Protein AF-A0A4Q6EEA2-F1 (afdb_monomer_lite)

Secondary structure (DSSP, 8-state):
--SS---TT---------SEEETTEE----IIIIIH-----SS-HHHHHHHHHHPPPP-

Sequence (59 aa):
PSDGIAYPGSHLHFEIYPPYRTKDKLKFLAGTELGAGVFINDSLPEEKAAELRAVKVEL

pLDDT: mean 91.87, std 3.65, range [74.94, 97.12]

Foldseek 3Di:
DPPPDDDPPDDDDDDDDDQALDPPHGDDQDCCCPVVVDDDHPDDPVVVVVVVVPDDDDD

Structure (mmCIF, N/CA/C/O backbone):
data_AF-A0A4Q6EEA2-F1
#
_entry.id   AF-A0A4Q6EEA2-F1
#
loop_
_atom_site.group_PDB
_atom_site.id
_atom_site.type_symbol
_atom_site.label_atom_id
_atom_site.label_alt_id
_atom_site.label_comp_id
_atom_site.label_asym_id
_atom_site.label_entity_id
_atom_site.label_seq_id
_atom_site.pdbx_PDB_ins_code
_atom_site.Cartn_x
_atom_site.Cartn_y
_atom_site.Cartn_z
_atom_site.occupancy
_atom_site.B_iso_or_equiv
_atom_site.auth_seq_id
_atom_site.auth_comp_id
_atom_site.auth_asym_id
_atom_site.auth_atom_id
_atom_site.pdbx_PDB_model_num
ATOM 1 N N . PRO A 1 1 ? 8.297 1.376 -22.262 1.00 83.50 1 PRO A N 1
ATOM 2 C CA . PRO A 1 1 ? 7.245 0.420 -22.679 1.00 83.50 1 PRO A CA 1
ATOM 3 C C . PRO A 1 1 ? 5.922 1.107 -23.067 1.00 83.50 1 PRO A C 1
ATOM 5 O O . PRO A 1 1 ? 4.858 0.736 -22.583 1.00 83.50 1 PRO A O 1
ATOM 8 N N . SER A 1 2 ? 5.982 2.107 -23.947 1.00 86.88 2 SER A N 1
ATOM 9 C CA . SER A 1 2 ? 4.791 2.823 -24.453 1.00 86.88 2 SER A CA 1
ATOM 10 C C . SER A 1 2 ? 4.980 3.379 -25.871 1.00 86.88 2 SER A C 1
ATOM 12 O O . SER A 1 2 ? 4.110 4.053 -26.407 1.00 86.88 2 SER A O 1
ATOM 14 N N . ASP A 1 3 ? 6.115 3.069 -26.484 1.00 93.81 3 ASP A N 1
ATOM 15 C CA . ASP A 1 3 ? 6.634 3.556 -27.761 1.00 93.81 3 ASP A CA 1
ATOM 16 C C . ASP A 1 3 ? 6.701 2.441 -28.822 1.00 93.81 3 ASP A C 1
ATOM 18 O O . ASP A 1 3 ? 7.331 2.595 -29.863 1.00 93.81 3 ASP A O 1
ATOM 22 N N . GLY A 1 4 ? 6.051 1.299 -28.565 1.00 89.44 4 GLY A N 1
ATOM 23 C CA . GLY A 1 4 ? 6.013 0.150 -29.476 1.00 89.44 4 GLY A CA 1
ATOM 24 C C . GLY A 1 4 ? 7.260 -0.742 -29.449 1.00 89.44 4 GLY A C 1
ATOM 25 O O . GLY A 1 4 ? 7.299 -1.740 -30.165 1.00 89.44 4 GLY A O 1
ATOM 26 N N . ILE A 1 5 ? 8.258 -0.431 -28.615 1.00 94.44 5 ILE A N 1
ATOM 27 C CA . ILE A 1 5 ? 9.460 -1.255 -28.423 1.00 94.44 5 ILE A CA 1
ATOM 28 C C . ILE A 1 5 ? 9.201 -2.306 -27.330 1.00 94.44 5 ILE A C 1
ATOM 30 O O . ILE A 1 5 ? 8.461 -2.066 -26.373 1.00 94.44 5 ILE A O 1
ATOM 34 N N . ALA A 1 6 ? 9.800 -3.494 -27.460 1.00 91.38 6 ALA A N 1
ATOM 35 C CA . ALA A 1 6 ? 9.683 -4.558 -26.466 1.00 91.38 6 ALA A CA 1
ATOM 36 C C . ALA A 1 6 ? 10.560 -4.283 -25.230 1.00 9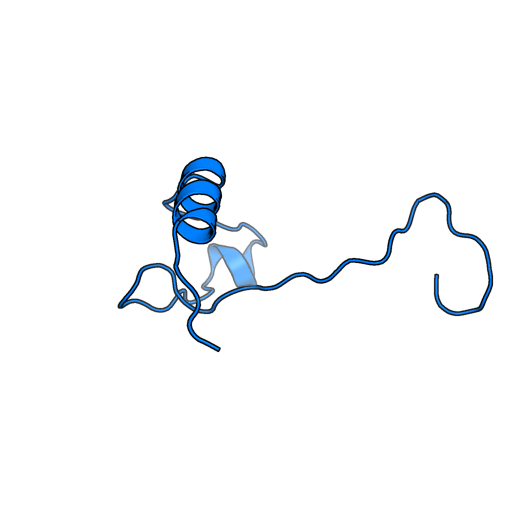1.38 6 ALA A C 1
ATOM 38 O O . ALA A 1 6 ? 11.769 -4.089 -25.347 1.00 91.38 6 ALA A O 1
ATOM 39 N N . TYR A 1 7 ? 9.959 -4.352 -24.037 1.00 94.00 7 TYR A N 1
ATOM 40 C CA . TYR A 1 7 ? 10.653 -4.246 -22.746 1.00 94.00 7 TYR A CA 1
ATOM 41 C C . TYR A 1 7 ? 10.319 -5.468 -21.880 1.00 94.00 7 TYR A C 1
ATOM 43 O O . TYR A 1 7 ? 9.368 -5.413 -21.103 1.00 94.00 7 TYR A O 1
ATOM 51 N N . PRO A 1 8 ? 11.078 -6.575 -21.980 1.00 93.38 8 PRO A N 1
ATOM 52 C CA . PRO A 1 8 ? 10.774 -7.816 -21.257 1.00 93.38 8 PRO A CA 1
ATOM 53 C C . PRO A 1 8 ? 10.721 -7.676 -19.727 1.00 93.38 8 PRO A C 1
ATOM 55 O O . PRO A 1 8 ? 10.067 -8.470 -19.062 1.00 93.38 8 PRO A O 1
ATOM 58 N N . GLY A 1 9 ? 11.396 -6.666 -19.166 1.00 94.88 9 GLY A N 1
ATOM 59 C CA . GLY A 1 9 ? 11.376 -6.361 -17.731 1.00 94.88 9 GLY A CA 1
ATOM 60 C C . GLY A 1 9 ? 10.233 -5.443 -17.283 1.00 94.88 9 GLY A C 1
ATOM 61 O O . GLY A 1 9 ? 10.216 -5.026 -16.130 1.00 94.88 9 GLY A O 1
ATOM 62 N N . SER A 1 10 ? 9.309 -5.068 -18.169 1.00 93.88 10 SER A N 1
ATOM 63 C CA . SER A 1 10 ? 8.194 -4.177 -17.845 1.00 93.88 10 SER A CA 1
ATOM 64 C C . SER A 1 10 ? 6.863 -4.832 -18.182 1.00 93.88 10 SER A C 1
ATOM 66 O O . SER A 1 10 ? 6.666 -5.330 -19.286 1.00 93.88 10 SER A O 1
ATOM 68 N N . HIS A 1 11 ? 5.923 -4.770 -17.243 1.00 91.50 11 HIS A N 1
ATOM 69 C CA . HIS A 1 11 ? 4.557 -5.243 -17.426 1.00 91.50 11 HIS A CA 1
ATOM 70 C C . HIS A 1 11 ? 3.582 -4.134 -17.033 1.00 91.50 11 HIS A C 1
ATOM 72 O O . HIS A 1 11 ? 3.799 -3.440 -16.034 1.00 91.50 11 HIS A O 1
ATOM 78 N N . LEU A 1 12 ? 2.526 -3.949 -17.830 1.00 92.06 12 LEU A N 1
ATOM 79 C CA . LEU A 1 12 ? 1.461 -3.011 -17.496 1.00 92.06 12 LEU A CA 1
ATOM 80 C C . LEU A 1 12 ? 0.815 -3.444 -16.178 1.00 92.06 12 LEU A C 1
ATOM 82 O O . LEU A 1 12 ? 0.388 -4.586 -16.032 1.00 92.06 12 LEU A O 1
ATOM 86 N N . HIS A 1 13 ? 0.733 -2.519 -15.232 1.00 94.25 13 HIS A N 1
ATOM 87 C CA . HIS A 1 13 ? 0.052 -2.722 -13.965 1.00 94.25 13 HIS A CA 1
ATOM 88 C C . HIS A 1 13 ? -0.570 -1.405 -13.506 1.00 94.25 13 HIS A C 1
ATOM 90 O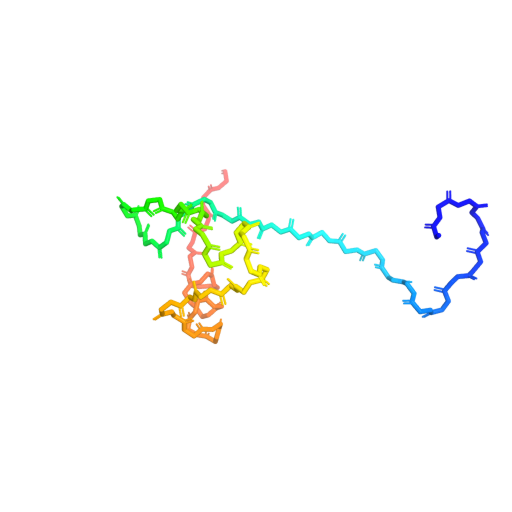 O . HIS A 1 13 ? -0.187 -0.325 -13.957 1.00 94.25 13 HIS A O 1
ATOM 96 N N . PHE A 1 14 ? -1.547 -1.522 -12.614 1.00 96.56 14 PHE A N 1
ATOM 97 C CA . PHE A 1 14 ? -2.189 -0.398 -11.954 1.00 96.56 14 PHE A CA 1
ATOM 98 C C . PHE A 1 14 ? -2.009 -0.575 -10.454 1.00 96.56 14 PHE A C 1
ATOM 100 O O . PHE A 1 14 ? -2.282 -1.651 -9.922 1.00 96.56 14 PHE A O 1
ATOM 107 N N . GLU A 1 15 ? -1.567 0.480 -9.782 1.00 96.19 15 GLU A N 1
ATOM 108 C CA . GLU A 1 15 ? -1.435 0.503 -8.331 1.00 96.19 15 GLU A CA 1
ATOM 109 C C . GLU A 1 15 ? -2.538 1.380 -7.752 1.00 96.19 15 GLU A C 1
ATOM 111 O O . GLU A 1 15 ? -2.717 2.533 -8.149 1.00 96.19 15 GLU A O 1
ATOM 116 N N . ILE A 1 16 ? -3.307 0.815 -6.827 1.00 94.94 16 ILE A N 1
ATOM 117 C CA . ILE A 1 16 ? -4.397 1.511 -6.151 1.00 94.94 16 ILE A CA 1
ATOM 118 C C . ILE A 1 16 ? -4.003 1.631 -4.687 1.00 94.94 16 ILE A C 1
ATOM 120 O O . ILE A 1 16 ? -3.812 0.622 -4.011 1.00 94.94 16 ILE A O 1
ATOM 124 N N . TYR A 1 17 ? -3.916 2.868 -4.202 1.00 92.00 17 TYR A N 1
ATOM 125 C CA . TYR A 1 17 ? -3.556 3.192 -2.824 1.00 92.00 17 TYR A CA 1
ATOM 126 C C . TYR A 1 17 ? -4.757 3.823 -2.110 1.00 92.00 17 TYR A C 1
ATOM 128 O O . TYR A 1 17 ? -4.954 5.037 -2.203 1.00 92.00 17 TYR A O 1
ATOM 136 N N . PRO A 1 18 ? -5.599 3.026 -1.421 1.00 90.06 18 PRO A N 1
ATOM 137 C CA . PRO A 1 18 ? -6.730 3.564 -0.679 1.00 90.06 18 PRO A CA 1
ATOM 138 C C . PRO A 1 18 ? -6.256 4.549 0.401 1.00 90.06 18 PRO A C 1
ATOM 140 O O . PRO A 1 18 ? -5.270 4.273 1.087 1.00 90.06 18 PRO A O 1
ATOM 143 N N . PRO A 1 19 ? -6.966 5.668 0.626 1.00 91.19 19 PRO A N 1
ATOM 144 C CA . PRO A 1 19 ? -6.538 6.682 1.589 1.00 91.19 19 PRO A CA 1
ATOM 145 C C . PRO A 1 19 ? -6.775 6.267 3.052 1.00 91.19 19 PRO A C 1
ATOM 147 O O . PRO A 1 19 ? -6.422 7.005 3.970 1.00 91.19 19 PRO A O 1
ATOM 150 N N . TYR A 1 20 ? -7.393 5.109 3.293 1.00 90.69 20 TYR A N 1
ATOM 151 C CA . TYR A 1 20 ? -7.830 4.654 4.609 1.00 90.69 20 TYR A CA 1
ATOM 152 C C . TYR A 1 20 ? -6.849 3.651 5.229 1.00 90.69 20 TYR A C 1
ATOM 154 O O . TYR A 1 20 ? -6.473 2.664 4.604 1.00 90.69 20 TYR A O 1
ATOM 162 N N . ARG A 1 21 ? -6.475 3.883 6.494 1.00 87.25 21 ARG A N 1
ATOM 163 C CA . ARG A 1 21 ? -5.700 2.952 7.338 1.00 87.25 21 ARG A CA 1
ATOM 164 C C . ARG A 1 21 ? -6.603 1.906 7.992 1.00 87.25 21 ARG A C 1
ATOM 166 O O . ARG A 1 21 ? -6.220 0.755 8.152 1.00 87.25 21 ARG A O 1
ATOM 173 N N . THR A 1 22 ? -7.796 2.330 8.395 1.00 87.00 22 THR A N 1
ATOM 174 C CA . THR A 1 22 ? -8.889 1.484 8.890 1.00 87.00 22 THR A CA 1
ATOM 175 C C . THR A 1 22 ? -10.200 2.022 8.326 1.00 87.00 22 THR A C 1
ATOM 177 O O . THR A 1 22 ? -10.204 3.092 7.721 1.00 87.00 22 THR A O 1
ATOM 180 N N . LYS A 1 23 ? -11.321 1.330 8.563 1.00 86.56 23 LYS A N 1
ATOM 181 C CA . LYS A 1 23 ? -12.652 1.745 8.087 1.00 86.56 23 LYS A CA 1
ATOM 182 C C . LYS A 1 23 ? -12.961 3.232 8.322 1.00 86.56 23 LYS A C 1
ATOM 184 O O . LYS A 1 23 ? -13.508 3.882 7.442 1.00 86.56 23 LYS A O 1
ATOM 189 N N . ASP A 1 24 ? -12.554 3.760 9.476 1.00 92.12 24 ASP A N 1
ATOM 190 C CA . ASP A 1 24 ? -12.920 5.108 9.926 1.00 92.12 24 ASP A CA 1
ATOM 191 C C . ASP A 1 24 ? -11.714 6.060 10.054 1.00 92.12 24 ASP A C 1
ATOM 193 O O . ASP A 1 24 ? -11.845 7.158 10.593 1.00 92.12 24 ASP A O 1
ATOM 197 N N . LYS A 1 25 ? -10.513 5.657 9.606 1.00 91.69 25 LYS A N 1
ATOM 198 C CA . LYS A 1 25 ? -9.283 6.459 9.761 1.00 91.69 25 LYS A CA 1
ATOM 199 C C . LYS A 1 25 ? -8.520 6.601 8.456 1.00 91.69 25 LYS A C 1
ATOM 201 O O . LYS A 1 25 ? -8.214 5.608 7.802 1.00 91.69 25 LYS A O 1
ATOM 206 N N . LEU A 1 26 ? -8.115 7.828 8.142 1.00 92.88 26 LEU A N 1
ATOM 207 C CA . LEU A 1 26 ? -7.212 8.119 7.031 1.00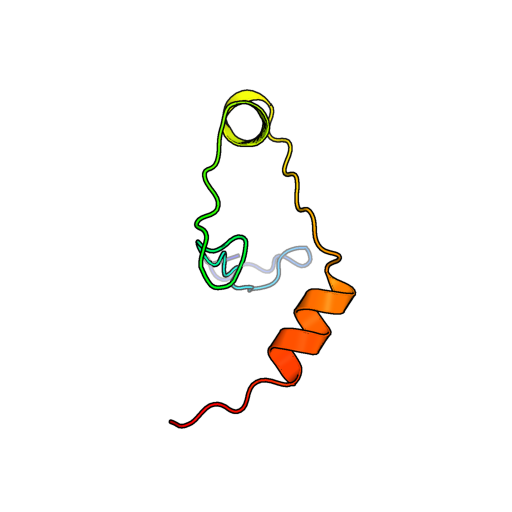 92.88 26 LEU A CA 1
ATOM 208 C C . LEU A 1 26 ? -5.760 7.749 7.372 1.00 92.88 26 LEU A C 1
ATOM 210 O O . LEU A 1 26 ? -5.315 7.883 8.516 1.00 92.88 26 LEU A O 1
ATOM 214 N N . LYS A 1 27 ? -5.010 7.301 6.363 1.00 92.00 27 LYS A N 1
ATOM 215 C CA . LYS A 1 27 ? -3.555 7.144 6.414 1.00 92.00 27 LYS A CA 1
ATOM 216 C C . LYS A 1 27 ? -2.919 8.463 5.975 1.00 92.00 27 LYS A C 1
ATOM 218 O O . LYS A 1 27 ? -2.929 8.805 4.798 1.00 92.00 27 LYS A O 1
ATOM 223 N N . PHE A 1 28 ? -2.337 9.186 6.927 1.00 91.44 28 PHE A N 1
ATOM 224 C CA . PHE A 1 28 ? -1.492 10.342 6.632 1.00 91.44 28 PHE A CA 1
ATOM 225 C C . PHE A 1 28 ? -0.053 9.876 6.412 1.00 91.44 28 PHE A C 1
ATOM 227 O O . PHE A 1 28 ? 0.497 9.164 7.253 1.00 91.44 28 PHE A O 1
ATOM 234 N N . LEU A 1 29 ? 0.537 10.270 5.284 1.00 90.94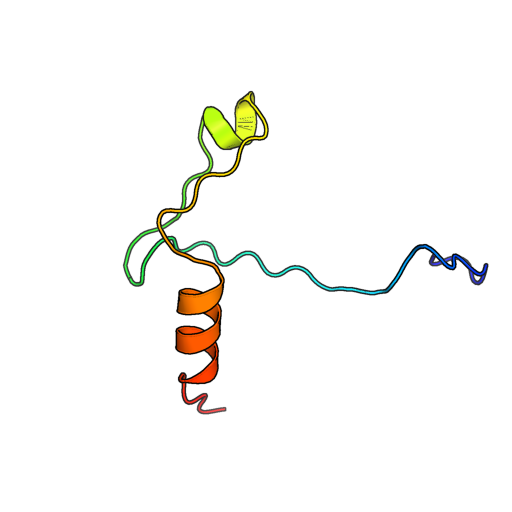 29 LEU A N 1
ATOM 235 C CA . LEU A 1 29 ? 1.968 10.110 5.042 1.00 90.94 29 LEU A CA 1
ATOM 236 C C . LEU A 1 29 ? 2.698 11.207 5.820 1.00 90.94 29 LEU A C 1
ATOM 238 O O . LEU A 1 29 ? 2.404 12.388 5.634 1.00 90.94 29 LEU A O 1
ATOM 242 N N . ALA A 1 30 ? 3.597 10.820 6.720 1.00 90.38 30 ALA A N 1
ATOM 243 C CA . ALA A 1 30 ? 4.302 11.744 7.601 1.00 90.38 30 ALA A CA 1
ATOM 244 C C . ALA A 1 30 ? 5.818 11.623 7.392 1.00 90.38 30 ALA A C 1
ATOM 246 O O . ALA A 1 30 ? 6.275 11.219 6.326 1.00 90.38 30 ALA A O 1
ATOM 247 N N . GLY A 1 31 ? 6.618 12.014 8.388 1.00 91.12 31 GLY A N 1
ATOM 248 C CA . GLY A 1 31 ? 8.077 12.081 8.257 1.00 91.12 31 GLY A CA 1
ATOM 249 C C . GLY A 1 31 ? 8.738 10.759 7.853 1.00 91.12 31 GLY A C 1
ATOM 250 O O . GLY A 1 31 ? 9.705 10.777 7.100 1.00 91.12 31 GLY A O 1
ATOM 251 N N . THR A 1 32 ? 8.213 9.615 8.292 1.00 90.06 32 THR A N 1
ATOM 252 C CA . THR A 1 32 ? 8.771 8.303 7.931 1.00 90.06 32 THR A CA 1
ATOM 253 C C . THR A 1 32 ? 8.558 7.990 6.449 1.00 90.06 32 THR A C 1
ATOM 255 O O . THR A 1 32 ? 9.497 7.593 5.765 1.00 90.06 32 THR A O 1
ATOM 258 N N . GLU A 1 33 ? 7.363 8.252 5.924 1.00 93.88 33 GLU A N 1
ATOM 259 C CA . GLU A 1 33 ? 7.039 8.001 4.521 1.00 93.88 33 GLU A CA 1
ATOM 260 C C . GLU A 1 33 ? 7.613 9.082 3.592 1.00 93.88 33 GLU A C 1
ATOM 262 O O . GLU A 1 33 ? 8.348 8.771 2.660 1.00 93.88 33 GLU A O 1
ATOM 267 N N . LEU A 1 34 ? 7.313 10.359 3.854 1.00 91.31 34 LEU A N 1
ATOM 268 C CA . LEU A 1 34 ? 7.701 11.481 2.988 1.00 91.31 34 LEU A CA 1
ATOM 269 C C . LEU A 1 34 ? 9.170 11.881 3.148 1.00 91.31 34 LEU A C 1
ATOM 271 O O . LEU A 1 34 ? 9.780 12.358 2.196 1.00 91.31 34 LEU A O 1
ATOM 275 N N . GLY A 1 35 ? 9.724 11.733 4.352 1.00 91.69 35 GLY A N 1
ATOM 276 C CA . GLY A 1 35 ? 11.093 12.142 4.666 1.00 91.69 35 GLY A CA 1
ATOM 277 C C . GLY A 1 35 ? 12.116 11.017 4.526 1.00 91.69 35 GLY A C 1
ATOM 278 O O . GLY A 1 35 ? 13.231 11.277 4.083 1.00 91.69 35 GLY A O 1
ATOM 279 N N . ALA A 1 36 ? 11.753 9.780 4.882 1.00 94.50 36 ALA A N 1
ATOM 280 C CA . ALA A 1 36 ? 12.673 8.638 4.849 1.00 94.50 36 ALA A CA 1
ATOM 281 C C . ALA A 1 36 ? 12.351 7.597 3.763 1.00 94.50 36 ALA A C 1
ATOM 283 O O . ALA A 1 36 ? 13.141 6.675 3.568 1.00 94.50 36 ALA A O 1
ATOM 284 N N . GLY A 1 37 ? 11.220 7.712 3.056 1.00 90.75 37 GLY A N 1
ATOM 285 C CA . GLY A 1 37 ? 10.810 6.731 2.046 1.00 90.75 37 GLY A CA 1
ATOM 286 C C . GLY A 1 37 ? 10.442 5.363 2.630 1.00 90.75 37 GLY A C 1
ATOM 287 O O . GLY A 1 37 ? 10.419 4.371 1.905 1.00 90.75 37 GLY A O 1
ATOM 288 N N . VAL A 1 38 ? 10.174 5.291 3.938 1.00 92.69 38 VAL A N 1
ATOM 289 C CA . VAL A 1 38 ? 9.839 4.050 4.642 1.00 92.69 38 VAL A CA 1
ATOM 290 C C . VAL A 1 38 ? 8.340 4.011 4.902 1.00 92.69 38 VAL A C 1
ATOM 292 O O . VAL A 1 38 ? 7.784 4.911 5.524 1.00 92.69 38 VAL A O 1
ATOM 295 N N . PHE A 1 39 ? 7.681 2.943 4.462 1.00 90.00 39 PHE A N 1
ATOM 296 C CA . PHE A 1 39 ? 6.238 2.773 4.614 1.00 90.00 39 PHE A CA 1
ATOM 297 C C . PHE A 1 39 ? 5.926 1.784 5.730 1.00 90.00 39 PHE A C 1
ATOM 299 O O . PHE A 1 39 ? 6.419 0.659 5.733 1.00 90.00 39 PHE A O 1
ATOM 306 N N . ILE A 1 40 ? 5.082 2.209 6.672 1.00 88.94 40 ILE A N 1
ATOM 307 C CA . ILE A 1 40 ? 4.649 1.382 7.803 1.00 88.94 40 ILE A CA 1
ATOM 308 C C . ILE A 1 40 ? 3.147 1.129 7.702 1.00 88.94 40 ILE A C 1
ATOM 310 O O . ILE A 1 40 ? 2.349 2.069 7.568 1.00 88.94 40 ILE A O 1
ATOM 314 N N . ASN A 1 41 ? 2.769 -0.142 7.810 1.00 88.44 41 ASN A N 1
ATOM 315 C CA . ASN A 1 41 ? 1.389 -0.596 7.868 1.00 88.44 41 ASN A CA 1
ATOM 316 C C . ASN A 1 41 ? 1.215 -1.536 9.069 1.00 88.44 41 ASN A C 1
ATOM 318 O O . ASN A 1 41 ? 2.062 -2.391 9.304 1.00 88.44 41 ASN A O 1
ATOM 322 N N . ASP A 1 42 ? 0.123 -1.373 9.817 1.00 87.88 42 ASP A N 1
ATOM 323 C CA . ASP A 1 42 ? -0.158 -2.174 11.022 1.00 87.88 42 ASP A CA 1
ATOM 324 C C . ASP A 1 42 ? -0.922 -3.465 10.692 1.00 87.88 42 ASP A C 1
ATOM 326 O O . ASP A 1 42 ? -1.384 -4.163 11.590 1.00 87.88 42 ASP A O 1
ATOM 330 N N . SER A 1 43 ? -1.121 -3.744 9.404 1.00 90.00 43 SER A N 1
ATOM 331 C CA . SER A 1 43 ? -1.853 -4.907 8.921 1.00 90.00 43 SER A CA 1
ATOM 332 C C . SER A 1 43 ? -1.015 -5.728 7.962 1.00 90.00 43 SER A C 1
ATOM 334 O O . SER A 1 43 ? -0.200 -5.186 7.209 1.00 90.00 43 SER A O 1
ATOM 336 N N . LEU A 1 44 ? -1.245 -7.038 7.989 1.00 94.06 44 LEU A N 1
ATOM 337 C CA . LEU A 1 44 ? -0.596 -7.962 7.079 1.00 94.06 44 LEU A CA 1
ATOM 338 C C . LEU A 1 44 ? -1.279 -7.907 5.700 1.00 94.06 44 LEU A C 1
ATOM 340 O O . LEU A 1 44 ? -2.516 -7.897 5.628 1.00 94.06 44 LEU A O 1
ATOM 344 N N . PRO A 1 45 ? -0.515 -7.888 4.592 1.00 94.19 45 PRO A N 1
ATOM 345 C CA . PRO A 1 45 ? -1.082 -7.940 3.246 1.00 94.19 45 PRO A CA 1
ATOM 346 C C . PRO A 1 45 ? -2.034 -9.125 3.032 1.00 94.19 45 PRO A C 1
ATOM 348 O O . PRO A 1 45 ? -3.047 -8.991 2.347 1.00 94.19 45 PRO A O 1
ATOM 351 N N . GLU A 1 46 ? -1.745 -10.273 3.646 1.00 97.12 46 GLU A N 1
ATOM 352 C CA . GLU A 1 46 ? -2.534 -11.501 3.546 1.00 97.12 46 GLU A CA 1
ATOM 353 C C . GLU A 1 46 ? -3.932 -11.329 4.150 1.00 97.12 46 GLU A C 1
ATOM 355 O O . GLU A 1 46 ? -4.929 -11.730 3.541 1.00 97.12 46 GLU A O 1
ATOM 360 N N . GLU A 1 47 ? -4.008 -10.686 5.317 1.00 95.69 47 GLU A N 1
ATOM 361 C CA . GLU A 1 47 ? -5.264 -10.387 6.007 1.00 95.69 47 GLU A CA 1
ATOM 362 C C . GLU A 1 47 ? -6.107 -9.419 5.177 1.00 95.69 47 GLU A C 1
ATOM 364 O O . GLU A 1 47 ? -7.281 -9.681 4.908 1.00 95.69 47 GLU A O 1
ATOM 369 N N . LYS A 1 48 ? -5.493 -8.343 4.667 1.00 93.19 48 LYS A N 1
ATOM 370 C CA . LYS A 1 48 ? -6.200 -7.353 3.843 1.00 93.19 48 LYS A CA 1
ATOM 371 C C . LYS A 1 48 ? -6.668 -7.918 2.512 1.00 93.19 48 LYS A C 1
ATOM 373 O O . LYS A 1 48 ? -7.781 -7.620 2.084 1.00 93.19 48 LYS A O 1
ATOM 378 N N . ALA A 1 49 ? -5.886 -8.789 1.883 1.00 95.44 49 ALA A N 1
ATOM 379 C CA . ALA A 1 49 ? -6.314 -9.485 0.678 1.00 95.44 49 ALA A CA 1
ATOM 380 C C . ALA A 1 49 ? -7.514 -10.416 0.942 1.00 95.44 49 ALA A C 1
ATOM 382 O O . ALA A 1 49 ? -8.408 -10.515 0.100 1.00 95.44 49 ALA A O 1
ATOM 383 N N . ALA A 1 50 ? -7.554 -11.098 2.094 1.00 97.06 50 ALA A N 1
ATOM 384 C CA . ALA A 1 50 ? -8.693 -11.930 2.483 1.00 97.06 50 ALA A CA 1
ATOM 385 C C . ALA A 1 50 ? -9.953 -11.093 2.759 1.00 97.06 50 ALA A C 1
ATOM 387 O O . ALA A 1 50 ? -11.019 -11.434 2.248 1.00 97.06 50 ALA A O 1
ATOM 388 N N . GLU A 1 51 ? -9.819 -9.979 3.486 1.00 94.06 51 GLU A N 1
ATOM 389 C CA . GLU A 1 51 ? -10.909 -9.026 3.732 1.00 94.06 51 GLU A CA 1
ATOM 390 C C . GLU A 1 51 ? -11.496 -8.494 2.418 1.00 94.06 51 GLU A C 1
ATOM 392 O O . GLU A 1 51 ? -12.705 -8.575 2.211 1.00 94.06 51 GLU A O 1
ATOM 397 N N . LEU A 1 52 ? -10.646 -8.015 1.499 1.00 92.88 52 LEU A N 1
ATOM 398 C CA . LEU A 1 52 ? -11.078 -7.460 0.211 1.00 92.88 52 LEU A CA 1
ATOM 399 C C . LEU A 1 52 ? -11.819 -8.488 -0.653 1.00 92.88 52 LEU A C 1
ATOM 401 O O . LEU A 1 52 ? -12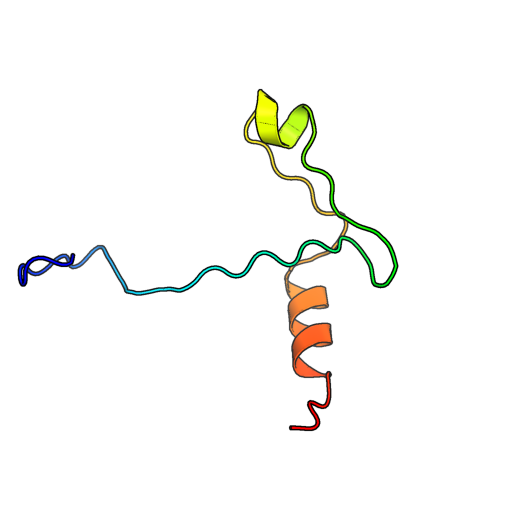.830 -8.150 -1.264 1.00 92.88 52 LEU A O 1
ATOM 405 N N . ARG A 1 53 ? -11.368 -9.750 -0.677 1.00 96.19 53 ARG A N 1
ATOM 406 C CA . ARG A 1 53 ? -12.062 -10.833 -1.401 1.00 96.19 53 ARG A CA 1
ATOM 407 C C . ARG A 1 53 ? -13.427 -11.185 -0.807 1.00 96.19 53 ARG A C 1
ATOM 409 O O . ARG A 1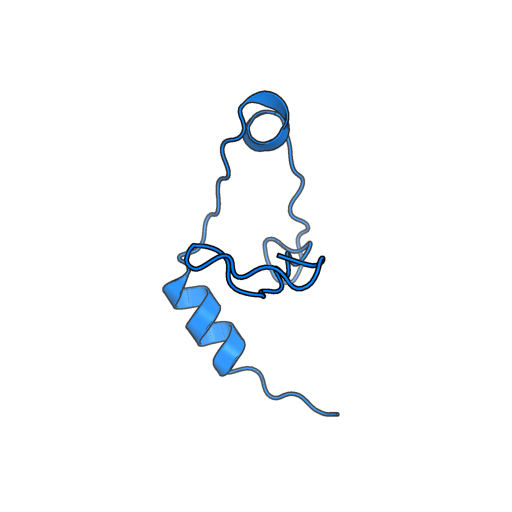 53 ? -14.269 -11.710 -1.527 1.00 96.19 53 ARG A O 1
ATOM 416 N N . ALA A 1 54 ? -13.639 -10.945 0.486 1.00 96.69 54 ALA A N 1
ATOM 417 C CA . ALA A 1 54 ? -14.893 -11.262 1.166 1.00 96.69 54 ALA A CA 1
ATOM 418 C C . ALA A 1 54 ? -15.981 -10.187 0.975 1.00 96.69 54 ALA A C 1
ATOM 420 O O . ALA A 1 54 ? -17.144 -10.430 1.306 1.00 96.69 54 ALA A O 1
ATOM 421 N N . VAL A 1 55 ? -15.630 -9.005 0.453 1.00 94.69 55 VAL A N 1
ATOM 422 C CA . VAL A 1 55 ? -16.584 -7.912 0.224 1.00 94.69 55 VAL A CA 1
ATOM 423 C C . VAL A 1 55 ? -17.554 -8.281 -0.900 1.00 94.69 55 VAL A C 1
ATOM 425 O O . VAL A 1 55 ? -17.146 -8.606 -2.014 1.00 94.69 55 VAL A O 1
ATOM 428 N N . LYS A 1 56 ? -18.860 -8.177 -0.627 1.00 94.50 56 LYS A N 1
ATOM 429 C CA . LYS A 1 56 ? -19.894 -8.203 -1.667 1.00 94.50 56 LYS A CA 1
ATOM 430 C C . LYS A 1 56 ? -20.008 -6.815 -2.282 1.00 94.50 56 LYS A C 1
ATOM 432 O O . LYS A 1 56 ? -20.258 -5.849 -1.567 1.00 94.50 56 LYS A O 1
ATOM 437 N N . VAL A 1 57 ? -19.821 -6.734 -3.592 1.00 92.56 57 VAL A N 1
ATOM 438 C CA . VAL A 1 57 ? -19.999 -5.500 -4.356 1.00 92.56 57 VAL A CA 1
ATOM 439 C C . VAL A 1 57 ? -21.395 -5.529 -4.965 1.00 92.56 57 VAL A C 1
ATOM 441 O O . VAL A 1 57 ? -21.715 -6.445 -5.721 1.00 92.56 57 VAL A O 1
ATOM 444 N N . GLU A 1 58 ? -22.223 -4.551 -4.613 1.00 88.50 58 GLU A N 1
ATOM 445 C CA . GLU A 1 58 ? -23.469 -4.258 -5.323 1.00 88.50 58 GLU A CA 1
ATOM 446 C C . GLU A 1 58 ? -23.145 -3.183 -6.368 1.00 88.50 58 GLU A C 1
ATOM 448 O O . GLU A 1 58 ? -22.559 -2.153 -6.024 1.00 88.50 58 GLU A O 1
ATOM 453 N N . LEU A 1 59 ? -23.424 -3.481 -7.640 1.00 74.94 59 LEU A N 1
ATOM 454 C CA . LEU A 1 59 ? -23.145 -2.618 -8.794 1.00 74.94 59 LEU A CA 1
ATOM 455 C C . LEU A 1 59 ? -24.408 -1.889 -9.246 1.00 74.94 59 LEU A C 1
ATOM 457 O O . LEU A 1 59 ? -25.476 -2.543 -9.261 1.00 74.94 59 LEU A O 1
#

Radius of gyration: 16.51 Å; chains: 1; bounding box: 36×24×40 Å